Protein AF-A0A8C6MPH5-F1 (afdb_monomer)

Nearest PDB structures (foldseek):
  3ie3-assembly1_B  TM=9.586E-01  e=1.364E-04  Homo sapiens
  4zxg-assembly1_B-2  TM=7.156E-01  e=6.761E-02  Plasmodium falciparum
  1tw9-assembly1_B  TM=8.875E-01  e=1.657E-01  Heligmosomoides polygyrus
  3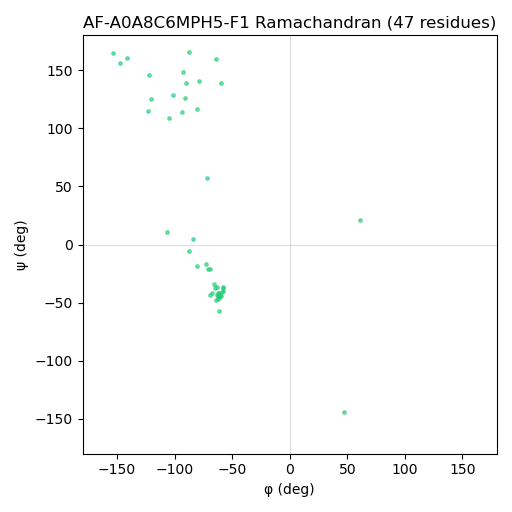u6v-assembly1_B  TM=7.812E-01  e=3.302E-01  Homo sapiens
  3fr9-assembly1_B  TM=6.665E-01  e=2.183E-01  Plasmodium falciparum

Structure (mmCIF, N/CA/C/O backbone):
data_AF-A0A8C6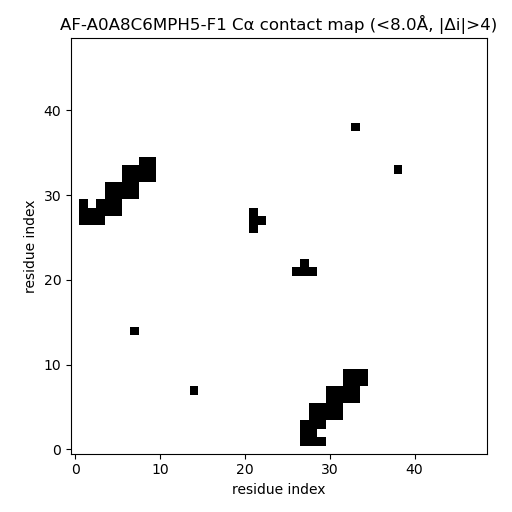MPH5-F1
#
_entry.id   AF-A0A8C6MPH5-F1
#
loop_
_atom_site.group_PDB
_atom_site.id
_atom_site.type_symbol
_atom_site.label_atom_id
_atom_site.label_alt_id
_atom_site.label_comp_id
_atom_site.label_asym_id
_atom_site.label_entity_id
_atom_site.label_seq_id
_atom_site.pdbx_PDB_ins_code
_atom_site.Cartn_x
_atom_site.Cartn_y
_atom_site.Cartn_z
_atom_site.occupancy
_atom_site.B_iso_or_equiv
_atom_site.auth_seq_id
_atom_site.auth_comp_id
_atom_site.auth_asym_id
_atom_site.auth_atom_id
_atom_site.pdbx_PDB_model_num
ATOM 1 N N . VAL A 1 1 ? 1.328 7.568 15.541 1.00 78.38 1 VAL A N 1
ATOM 2 C CA . VAL A 1 1 ? 2.018 6.809 14.469 1.00 78.38 1 VAL A CA 1
ATOM 3 C C . VAL A 1 1 ? 1.206 5.556 14.191 1.00 78.38 1 VAL A C 1
ATOM 5 O O . VAL A 1 1 ? 0.847 4.912 15.171 1.00 78.38 1 VAL A O 1
ATOM 8 N N . PRO A 1 2 ? 0.833 5.263 12.932 1.00 83.94 2 PRO A N 1
ATOM 9 C CA . PRO A 1 2 ? 0.053 4.068 12.617 1.00 83.94 2 PRO A CA 1
ATOM 10 C C . PRO A 1 2 ? 0.815 2.803 13.047 1.00 83.94 2 PRO A C 1
ATOM 12 O O . PRO A 1 2 ? 2.030 2.759 12.850 1.00 83.94 2 PRO A O 1
ATOM 15 N N . PRO A 1 3 ? 0.146 1.794 13.631 1.00 91.50 3 PRO A N 1
ATOM 16 C CA . PRO A 1 3 ? 0.804 0.577 14.114 1.00 91.50 3 PRO A CA 1
ATOM 17 C C . PRO A 1 3 ? 1.342 -0.313 12.985 1.00 91.50 3 PRO A C 1
ATOM 19 O O . PRO A 1 3 ? 2.243 -1.115 13.217 1.00 91.50 3 PRO A O 1
ATOM 22 N N . TYR A 1 4 ? 0.819 -0.159 11.766 1.00 96.06 4 TYR A N 1
ATOM 23 C CA . TYR A 1 4 ? 1.198 -0.960 10.606 1.00 96.06 4 TYR A CA 1
ATOM 24 C C . TYR A 1 4 ? 1.717 -0.084 9.468 1.00 96.06 4 TYR A C 1
ATOM 26 O O . TYR A 1 4 ? 1.232 1.026 9.239 1.00 96.06 4 TYR A O 1
ATOM 34 N N . THR A 1 5 ? 2.681 -0.620 8.722 1.00 97.19 5 THR A N 1
ATOM 35 C CA . THR A 1 5 ? 3.131 -0.069 7.441 1.00 97.19 5 THR A CA 1
ATOM 36 C C . THR A 1 5 ? 2.929 -1.129 6.370 1.00 97.19 5 THR A C 1
ATOM 38 O O . THR A 1 5 ? 3.409 -2.252 6.513 1.00 97.19 5 THR A O 1
ATOM 41 N N . ILE A 1 6 ? 2.213 -0.777 5.308 1.00 97.31 6 ILE A N 1
ATOM 42 C CA . ILE A 1 6 ? 2.103 -1.589 4.103 1.00 97.31 6 ILE A CA 1
ATOM 43 C C . ILE A 1 6 ? 3.171 -1.108 3.127 1.00 97.31 6 ILE A C 1
ATOM 45 O O . ILE A 1 6 ? 3.101 0.018 2.644 1.00 97.31 6 ILE A O 1
ATOM 49 N N . VAL A 1 7 ? 4.143 -1.974 2.837 1.00 96.56 7 VAL A N 1
ATOM 50 C CA . VAL A 1 7 ? 5.153 -1.753 1.796 1.00 96.56 7 VAL A CA 1
ATOM 51 C C . VAL A 1 7 ? 4.799 -2.637 0.603 1.00 96.56 7 VAL A C 1
ATOM 53 O O . VAL A 1 7 ? 4.893 -3.864 0.693 1.00 96.56 7 VAL A O 1
ATOM 56 N N . TYR A 1 8 ? 4.333 -2.053 -0.503 1.00 97.19 8 TYR A N 1
ATOM 57 C CA . TYR A 1 8 ? 3.878 -2.836 -1.658 1.00 97.19 8 TYR A CA 1
ATOM 58 C C . TYR A 1 8 ? 4.002 -2.085 -2.986 1.00 97.19 8 TYR A C 1
ATOM 60 O O . TYR A 1 8 ? 4.165 -0.870 -3.029 1.00 97.19 8 TYR A O 1
ATOM 68 N N . PHE A 1 9 ? 3.902 -2.816 -4.095 1.00 96.44 9 PHE A N 1
ATOM 69 C CA . PHE A 1 9 ? 3.826 -2.224 -5.432 1.00 96.44 9 PHE A CA 1
ATOM 70 C C . PHE A 1 9 ? 2.547 -1.386 -5.609 1.00 96.44 9 PHE A C 1
ATOM 72 O O . PHE A 1 9 ? 1.566 -1.642 -4.903 1.00 96.44 9 PHE A O 1
ATOM 79 N N . PRO A 1 10 ? 2.498 -0.453 -6.586 1.00 95.06 10 PRO A N 1
ATOM 80 C CA . PRO A 1 10 ? 1.312 0.346 -6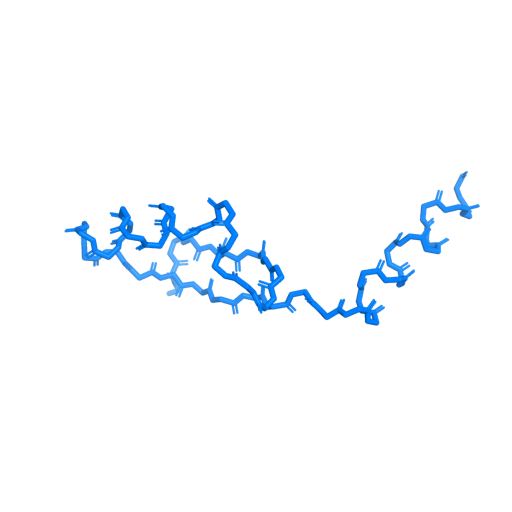.917 1.00 95.06 10 PRO A CA 1
ATOM 81 C C . PRO A 1 10 ? 0.232 -0.501 -7.617 1.00 95.06 10 PRO A C 1
ATOM 83 O O . PRO A 1 10 ? -0.190 -0.241 -8.740 1.00 95.06 10 PRO A O 1
ATOM 86 N N . SER A 1 11 ? -0.194 -1.571 -6.957 1.00 94.19 11 SER A N 1
ATOM 87 C CA . SER A 1 11 ? -1.225 -2.498 -7.395 1.00 94.19 11 SER A CA 1
ATOM 88 C C . SER A 1 11 ? -1.977 -3.032 -6.177 1.00 94.19 11 SER A C 1
ATOM 90 O O . SER A 1 11 ? -1.456 -3.069 -5.060 1.00 94.19 11 SER A O 1
ATOM 92 N N . ARG A 1 12 ? -3.215 -3.480 -6.396 1.00 94.94 12 ARG A N 1
ATOM 93 C CA . ARG A 1 12 ? -3.987 -4.200 -5.374 1.00 94.94 12 ARG A CA 1
ATOM 94 C C . ARG A 1 12 ? -3.260 -5.489 -4.988 1.00 94.94 12 ARG A C 1
ATOM 96 O O . ARG A 1 12 ? -2.860 -5.673 -3.838 1.00 94.94 12 ARG A O 1
ATOM 103 N N . GLY A 1 13 ? -3.003 -6.328 -5.995 1.00 94.94 13 GLY A N 1
ATOM 104 C CA . GLY A 1 13 ? -2.241 -7.567 -5.870 1.00 94.94 13 GLY A CA 1
ATOM 105 C C . GLY A 1 13 ? -2.689 -8.417 -4.681 1.00 94.94 13 GLY A C 1
ATOM 106 O O . GLY A 1 13 ? -3.864 -8.457 -4.328 1.00 94.94 13 GLY A O 1
ATOM 107 N N . ARG A 1 14 ? -1.730 -9.078 -4.032 1.00 95.62 14 ARG A N 1
ATOM 108 C CA . ARG A 1 14 ? -1.986 -9.880 -2.823 1.00 95.62 14 ARG A CA 1
ATOM 109 C C . ARG A 1 14 ? -2.261 -9.025 -1.582 1.00 95.62 14 ARG A C 1
ATOM 111 O O . ARG A 1 14 ? -2.770 -9.542 -0.595 1.00 95.62 14 ARG A O 1
ATOM 118 N N . CYS A 1 15 ? -1.911 -7.741 -1.617 1.00 97.31 15 CYS A N 1
ATOM 119 C CA . CYS A 1 15 ? -2.006 -6.862 -0.457 1.00 97.31 15 CYS A CA 1
ATOM 120 C C . CYS A 1 15 ? -3.428 -6.330 -0.219 1.00 97.31 15 CYS A C 1
ATOM 122 O O . CYS A 1 15 ? -3.758 -5.929 0.893 1.00 97.31 15 CYS A O 1
ATOM 124 N N . GLU A 1 16 ? -4.303 -6.384 -1.222 1.00 97.81 16 GLU A N 1
ATOM 125 C CA . GLU A 1 16 ? -5.670 -5.873 -1.094 1.00 97.81 16 GLU A CA 1
ATOM 126 C C . GLU A 1 16 ? -6.462 -6.536 0.032 1.00 97.81 16 GLU A C 1
ATOM 128 O O . GLU A 1 16 ? -7.137 -5.849 0.793 1.00 97.81 16 GLU A O 1
ATOM 133 N N . ALA A 1 17 ? -6.308 -7.852 0.201 1.00 97.38 17 ALA A N 1
ATOM 134 C CA . ALA A 1 17 ? -6.948 -8.572 1.296 1.00 97.38 17 ALA A CA 1
ATOM 135 C C . ALA A 1 17 ? -6.534 -8.010 2.667 1.00 97.38 17 ALA A C 1
ATOM 137 O O . ALA A 1 17 ? -7.371 -7.886 3.554 1.00 97.38 17 ALA A O 1
ATOM 138 N N . MET A 1 18 ? -5.267 -7.608 2.823 1.00 96.94 18 MET A N 1
ATOM 139 C CA . MET A 1 18 ? -4.762 -7.002 4.058 1.00 96.94 18 MET A CA 1
ATOM 140 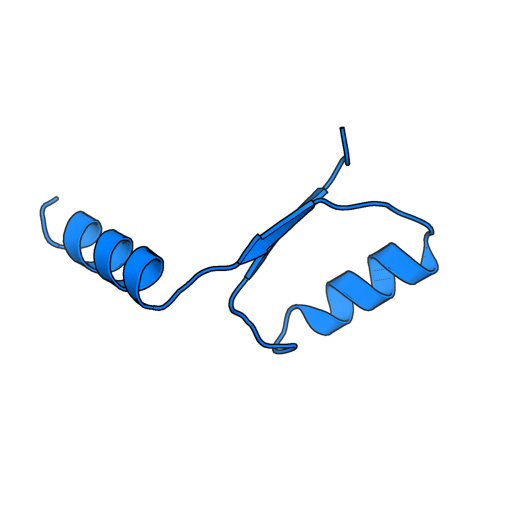C C . MET A 1 18 ? -5.344 -5.604 4.286 1.00 96.94 18 MET A C 1
ATOM 142 O O . MET A 1 18 ? -5.771 -5.300 5.396 1.00 96.94 18 MET A O 1
ATOM 146 N N . ARG A 1 19 ? -5.417 -4.768 3.240 1.00 97.69 19 ARG A N 1
ATOM 147 C CA . ARG A 1 19 ? -6.049 -3.438 3.328 1.00 97.69 19 ARG A CA 1
ATOM 148 C C . ARG A 1 19 ? -7.511 -3.537 3.743 1.00 97.69 19 ARG A C 1
ATOM 150 O O . ARG A 1 19 ? -7.943 -2.791 4.613 1.00 97.69 19 ARG A O 1
ATOM 157 N N . MET A 1 20 ? -8.250 -4.476 3.152 1.00 98.06 20 MET A N 1
ATOM 158 C CA . MET A 1 20 ? -9.647 -4.727 3.508 1.00 98.06 20 MET A CA 1
ATOM 159 C C . MET A 1 20 ? -9.789 -5.157 4.972 1.00 98.06 20 MET A C 1
ATOM 161 O O . MET A 1 20 ? -10.645 -4.626 5.669 1.00 98.06 20 MET A O 1
ATOM 165 N N . LEU A 1 21 ? -8.930 -6.061 5.452 1.00 97.69 21 LEU A N 1
ATOM 166 C CA . LEU A 1 21 ? -8.945 -6.540 6.840 1.00 97.69 21 LEU A CA 1
ATOM 167 C C . LEU A 1 21 ? -8.658 -5.418 7.848 1.00 97.69 21 LEU A C 1
ATOM 169 O O . LEU A 1 21 ? -9.340 -5.301 8.862 1.00 97.69 21 LEU A O 1
ATOM 173 N N . LEU A 1 22 ? -7.670 -4.568 7.561 1.00 97.19 22 LEU A N 1
ATOM 174 C CA . LEU A 1 22 ? -7.339 -3.426 8.414 1.00 97.19 22 LEU A CA 1
ATOM 175 C C . LEU A 1 22 ? -8.454 -2.374 8.408 1.00 97.19 22 LEU A C 1
ATOM 177 O O . LEU A 1 22 ? -8.804 -1.855 9.4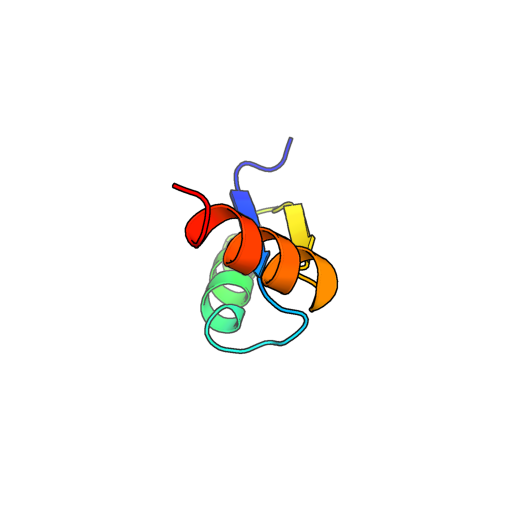66 1.00 97.19 22 LEU A O 1
ATOM 181 N N . ALA A 1 23 ? -9.038 -2.094 7.240 1.00 97.69 23 ALA A N 1
ATOM 182 C CA . ALA A 1 23 ? -10.166 -1.177 7.112 1.00 97.69 23 ALA A CA 1
ATOM 183 C C . ALA A 1 23 ? -11.399 -1.665 7.891 1.00 97.69 23 ALA A C 1
ATOM 185 O O . ALA A 1 23 ? -12.003 -0.876 8.615 1.00 97.69 23 ALA A O 1
ATOM 186 N N . ASP A 1 24 ? -11.734 -2.956 7.788 1.00 98.25 24 ASP A N 1
ATOM 187 C CA . ASP A 1 24 ? -12.837 -3.590 8.527 1.00 98.25 24 ASP A CA 1
ATOM 188 C C . ASP A 1 24 ? -12.670 -3.445 10.051 1.00 98.25 24 ASP A C 1
ATOM 190 O O . ASP A 1 24 ? -13.623 -3.172 10.775 1.00 98.25 24 ASP A O 1
ATOM 194 N N . GLN A 1 25 ? -11.428 -3.507 10.537 1.00 97.12 25 GLN A N 1
ATOM 195 C CA . GLN A 1 25 ? -11.091 -3.327 11.953 1.00 97.12 25 GLN A CA 1
ATOM 196 C C . GLN A 1 25 ? -10.926 -1.859 12.383 1.00 97.12 25 GLN A C 1
ATOM 198 O O . GLN A 1 25 ? -10.508 -1.594 13.516 1.00 97.12 25 GLN A O 1
ATOM 203 N N . GLY A 1 26 ? -11.185 -0.897 11.490 1.00 96.88 26 GLY A N 1
ATOM 204 C CA . GLY A 1 26 ? -10.963 0.529 11.745 1.00 96.88 26 GLY A CA 1
ATOM 205 C C . GLY A 1 26 ? -9.498 0.882 12.029 1.00 96.88 26 GLY A C 1
ATOM 206 O O . GLY A 1 26 ? -9.216 1.901 12.662 1.00 96.88 26 GLY A O 1
ATOM 207 N N . GLN A 1 27 ? -8.557 0.035 11.606 1.00 97.12 27 GLN A N 1
ATOM 208 C CA . GLN A 1 27 ? -7.133 0.256 11.821 1.00 97.12 27 GLN A CA 1
ATOM 209 C C . GLN A 1 27 ? -6.592 1.262 10.814 1.00 97.12 27 GLN A C 1
ATOM 211 O O . GLN A 1 27 ? -6.923 1.236 9.633 1.00 97.12 27 GLN A O 1
ATOM 216 N N . SER A 1 28 ? -5.701 2.131 11.286 1.00 96.44 28 SER A N 1
ATOM 217 C CA . SER A 1 28 ? -4.912 3.000 10.414 1.00 96.44 28 SER A CA 1
ATOM 218 C C . SER A 1 28 ? -3.577 2.342 10.081 1.00 96.44 28 SER A C 1
ATOM 220 O O . SER A 1 28 ? -2.996 1.623 10.896 1.00 96.44 28 SER A O 1
ATOM 222 N N . TRP A 1 29 ? -3.061 2.617 8.888 1.00 97.12 29 TRP A N 1
ATOM 223 C CA . TRP A 1 29 ? -1.738 2.178 8.459 1.00 97.12 29 TRP A CA 1
ATOM 224 C C . TRP A 1 29 ? -1.050 3.269 7.639 1.00 97.12 29 TRP A C 1
ATOM 226 O O . TRP A 1 29 ? -1.686 4.198 7.138 1.00 97.12 29 TRP A O 1
ATOM 236 N N . LYS A 1 30 ? 0.273 3.166 7.528 1.00 97.81 30 LYS A N 1
ATOM 237 C CA . LYS A 1 30 ? 1.080 3.935 6.578 1.00 97.81 30 LYS A CA 1
ATOM 238 C C . LYS A 1 30 ? 1.199 3.143 5.274 1.00 97.81 30 LYS A C 1
ATOM 240 O O . LYS A 1 30 ? 1.407 1.934 5.319 1.00 97.81 30 LYS A O 1
ATOM 245 N N . GLU A 1 31 ? 1.107 3.813 4.131 1.00 96.69 31 GLU A N 1
ATOM 246 C CA . GLU A 1 31 ? 1.408 3.225 2.819 1.00 96.69 31 GLU A CA 1
ATOM 247 C C . GLU A 1 31 ? 2.803 3.667 2.366 1.00 96.69 31 GLU A C 1
ATOM 249 O O . GLU A 1 31 ? 3.119 4.859 2.353 1.00 96.69 31 GLU A O 1
ATOM 254 N N . GLU A 1 32 ? 3.629 2.706 1.975 1.00 96.69 32 GLU A N 1
ATOM 255 C CA . GLU A 1 32 ? 4.912 2.924 1.319 1.00 96.69 32 GLU A CA 1
ATOM 256 C C . GLU A 1 32 ? 4.913 2.179 -0.015 1.00 96.69 32 GLU A C 1
ATOM 258 O O . GLU A 1 32 ? 4.820 0.952 -0.082 1.00 96.69 32 GLU A O 1
ATOM 263 N N . VAL A 1 33 ? 4.988 2.938 -1.106 1.00 95.94 33 VAL A N 1
ATOM 264 C CA . VAL A 1 33 ? 4.899 2.377 -2.453 1.00 95.94 33 VAL A CA 1
ATOM 265 C C . VAL A 1 33 ? 6.289 2.036 -2.971 1.00 95.94 33 VAL A C 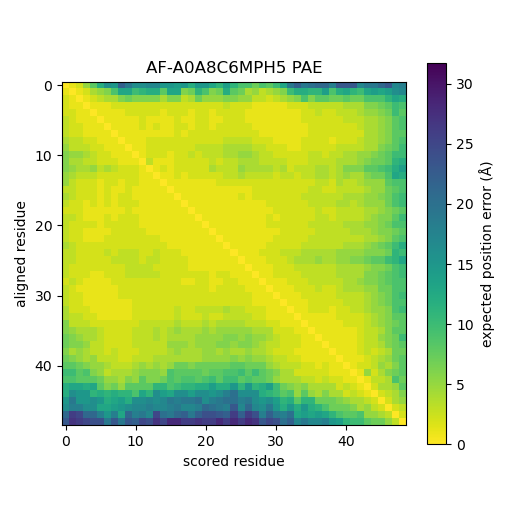1
ATOM 267 O O . VAL A 1 33 ? 7.171 2.890 -3.040 1.00 95.94 33 VAL A O 1
ATOM 270 N N . VAL A 1 34 ? 6.460 0.788 -3.396 1.00 95.94 34 VAL A N 1
ATOM 271 C CA . VAL A 1 34 ? 7.654 0.329 -4.107 1.00 95.94 34 VAL A CA 1
ATOM 272 C C . VAL A 1 34 ? 7.540 0.742 -5.572 1.00 95.94 34 VAL A C 1
ATOM 274 O O . VAL A 1 34 ? 6.643 0.286 -6.284 1.00 95.94 34 VAL A O 1
ATOM 277 N N . THR A 1 35 ? 8.446 1.602 -6.031 1.00 95.56 35 THR A N 1
ATOM 278 C CA . THR A 1 35 ? 8.584 1.954 -7.447 1.00 95.56 35 THR A CA 1
ATOM 279 C C . THR A 1 35 ? 9.524 0.970 -8.141 1.00 95.56 35 THR A C 1
ATOM 281 O O . THR A 1 35 ? 10.250 0.211 -7.498 1.00 95.56 35 THR A O 1
ATOM 284 N N . ILE A 1 36 ? 9.528 0.973 -9.477 1.00 92.25 36 ILE A N 1
ATOM 285 C CA . ILE A 1 36 ? 10.487 0.168 -10.248 1.00 92.25 36 ILE A CA 1
ATOM 286 C C . ILE A 1 36 ? 11.921 0.578 -9.891 1.00 92.25 36 ILE A C 1
ATOM 288 O O . ILE A 1 36 ? 12.761 -0.290 -9.690 1.00 92.25 36 ILE A O 1
ATOM 292 N N . ASP A 1 37 ? 12.189 1.876 -9.739 1.00 93.69 37 ASP A N 1
ATOM 293 C CA . ASP A 1 37 ? 13.526 2.368 -9.401 1.00 93.69 37 ASP A CA 1
ATOM 294 C C . ASP A 1 37 ? 13.994 1.862 -8.032 1.00 9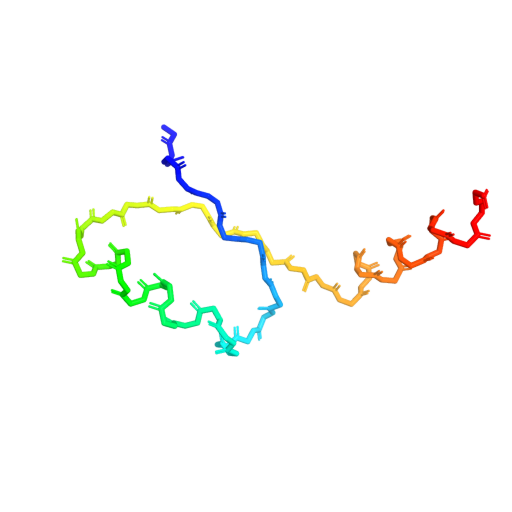3.69 37 ASP A C 1
ATOM 296 O O . ASP A 1 37 ? 15.104 1.339 -7.923 1.00 93.69 37 ASP A O 1
ATOM 300 N N . THR A 1 38 ? 13.146 1.945 -6.996 1.00 92.75 38 THR A N 1
ATOM 301 C CA . THR A 1 38 ? 13.506 1.441 -5.658 1.00 92.75 38 THR A CA 1
ATOM 302 C C . THR A 1 38 ? 13.668 -0.077 -5.650 1.00 92.75 38 THR A C 1
ATOM 304 O O . THR A 1 38 ? 14.557 -0.601 -4.979 1.00 92.75 38 THR A O 1
ATOM 307 N N . TRP A 1 39 ? 12.873 -0.792 -6.449 1.00 92.25 39 TRP A N 1
ATOM 308 C CA . TRP A 1 39 ? 13.025 -2.231 -6.641 1.00 92.25 39 TRP A CA 1
ATOM 309 C C . TRP A 1 39 ? 14.356 -2.596 -7.315 1.00 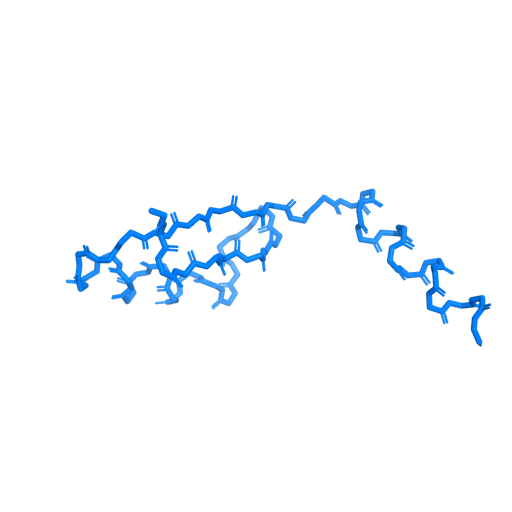92.25 39 TRP A C 1
ATOM 311 O O . TRP A 1 39 ? 15.080 -3.469 -6.834 1.00 92.25 39 TRP A O 1
ATOM 321 N N . MET A 1 40 ? 14.712 -1.907 -8.401 1.00 93.69 40 MET A N 1
ATOM 322 C CA . MET A 1 40 ? 15.948 -2.159 -9.145 1.00 93.69 40 MET A CA 1
ATOM 323 C C . MET A 1 40 ? 17.194 -1.841 -8.316 1.00 93.69 40 MET A C 1
ATOM 325 O O . MET A 1 40 ? 18.167 -2.590 -8.380 1.00 93.69 40 MET A O 1
ATOM 329 N N . GLN A 1 41 ? 17.157 -0.791 -7.492 1.00 91.38 41 GLN A N 1
ATOM 330 C CA . GLN A 1 41 ? 18.230 -0.491 -6.539 1.00 91.38 41 GLN A CA 1
ATOM 331 C C . GLN A 1 41 ? 18.432 -1.634 -5.536 1.00 91.38 41 GLN A C 1
ATOM 333 O O . GLN A 1 41 ? 19.566 -2.050 -5.306 1.00 91.38 41 GLN A O 1
ATOM 338 N N . GLY A 1 42 ? 17.346 -2.190 -4.988 1.00 87.69 42 GLY A N 1
ATOM 339 C CA . GLY A 1 42 ? 17.420 -3.345 -4.088 1.00 87.69 42 GLY A CA 1
ATOM 340 C C . GLY A 1 42 ? 18.017 -4.583 -4.765 1.00 87.69 42 GLY A C 1
ATOM 341 O O . GLY A 1 42 ? 18.880 -5.249 -4.194 1.00 87.69 42 GLY A O 1
ATOM 342 N N . LEU A 1 43 ? 17.627 -4.856 -6.016 1.00 88.06 43 LEU A N 1
ATOM 343 C CA . LEU A 1 43 ? 18.225 -5.937 -6.804 1.00 88.06 43 LEU A CA 1
ATOM 344 C C . LEU A 1 43 ? 19.725 -5.718 -7.021 1.00 88.06 43 LEU A C 1
ATOM 346 O O . LEU A 1 43 ? 20.501 -6.651 -6.853 1.00 88.06 43 LEU A O 1
ATOM 350 N N . GLN A 1 44 ? 20.158 -4.508 -7.374 1.00 78.44 44 GLN A N 1
ATOM 351 C CA . GLN A 1 44 ? 21.577 -4.203 -7.586 1.00 78.44 44 GLN A CA 1
ATOM 352 C C . GLN A 1 44 ? 22.408 -4.392 -6.312 1.00 78.44 44 GLN A C 1
ATOM 354 O O . GLN A 1 44 ? 23.489 -4.973 -6.378 1.00 78.44 44 GLN A O 1
ATOM 359 N N . GLN A 1 45 ? 21.886 -3.970 -5.159 1.00 74.31 45 GLN A N 1
ATOM 360 C CA . GLN A 1 45 ? 22.554 -4.134 -3.864 1.00 74.31 45 GLN A CA 1
ATOM 361 C C . GLN A 1 45 ? 22.746 -5.611 -3.494 1.00 74.31 45 GLN A C 1
ATOM 363 O O . GLN A 1 45 ? 23.795 -5.978 -2.976 1.00 74.31 45 GLN A O 1
ATOM 368 N N . HIS A 1 46 ? 21.783 -6.477 -3.821 1.00 68.19 46 HIS A N 1
ATOM 369 C CA . HIS A 1 46 ? 21.893 -7.915 -3.556 1.00 68.19 46 HIS A CA 1
ATOM 370 C C . HIS A 1 46 ? 22.926 -8.630 -4.454 1.00 68.19 46 HIS A C 1
ATOM 372 O O . HIS A 1 46 ? 23.397 -9.706 -4.103 1.00 68.19 46 HIS A O 1
ATOM 378 N N . HIS A 1 47 ? 23.297 -8.065 -5.608 1.00 61.56 47 HIS A N 1
ATOM 379 C CA . HIS A 1 47 ? 24.318 -8.647 -6.495 1.00 61.56 47 HIS A CA 1
ATOM 380 C C . HIS A 1 47 ? 25.756 -8.214 -6.154 1.00 61.56 47 HIS A C 1
ATOM 382 O O . HIS A 1 47 ? 26.693 -8.693 -6.788 1.00 61.56 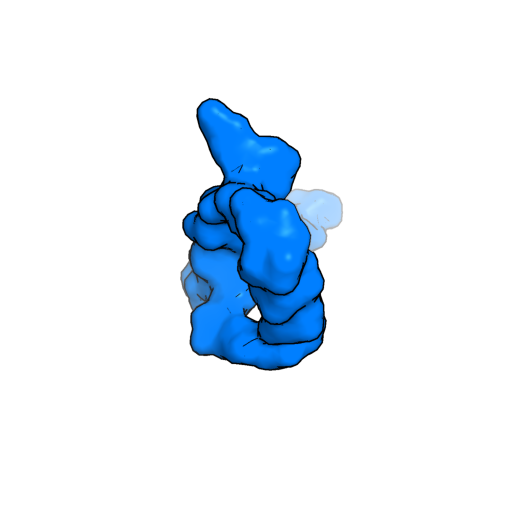47 HIS A O 1
ATOM 388 N N . GLN A 1 48 ? 25.942 -7.297 -5.198 1.00 56.25 48 GLN A N 1
ATOM 389 C CA . GLN A 1 48 ? 27.251 -6.758 -4.801 1.00 56.25 48 GLN A CA 1
ATOM 390 C C . GLN A 1 48 ? 27.741 -7.278 -3.434 1.00 56.25 48 GLN A C 1
ATOM 392 O O . GLN A 1 48 ? 28.709 -6.737 -2.898 1.00 56.25 48 GLN A O 1
ATOM 397 N N . GLY A 1 49 ? 27.078 -8.298 -2.875 1.00 50.31 49 GLY A N 1
ATOM 398 C CA . GLY A 1 49 ? 27.412 -8.935 -1.594 1.00 50.31 49 GLY A CA 1
ATOM 399 C C . GLY A 1 49 ? 27.906 -10.366 -1.733 1.00 50.31 49 GLY A C 1
ATOM 400 O O . GLY A 1 49 ? 27.568 -11.014 -2.749 1.00 50.31 49 GLY A O 1
#

Organism: Mus spicilegus (NCBI:txid10103)

Radius of gyration: 13.69 Å; Cα contacts (8 Å, |Δi|>4): 36; chains: 1; bounding box: 40×17×25 Å

Solvent-accessible surface area (backbone atoms only — not comparable to full-atom values): 3077 Å² total; per-residue (Å²): 129,60,90,42,74,50,78,42,55,95,60,58,77,85,55,41,64,55,54,52,54,35,52,76,69,72,51,63,63,43,84,42,73,50,47,72,68,61,48,50,51,52,54,54,57,65,72,75,110

Secondary structure (DSSP, 8-state):
--SEEEEE-SS-GGGHHHHHHHHHTT--EEEEEPPHHHHHHHHHHHTT-

Foldseek 3Di:
DFPAEDEEAPDCPPCVVVVVVCVVVVGDYHYHHDDPVNVVVVVVVVVVD

Mean predicted aligned error: 4.68 Å

Sequence (49 aa):
VPPYTIVYFPSRGRCEAMRMLLADQGQSWKEEVVTIDTWMQGLQQHHQG

pLDDT: mean 91.21, std 11.08, range [50.31, 98.25]

InterPro domains:
  IPR004045 Glutathione S-transferase, N-terminal [PS50404] (2-49)
  IPR036249 Thioredoxin-like superfamily [SSF52833] (2-46)